Protein AF-A0A382RJ03-F1 (afdb_monomer_lite)

Foldseek 3Di:
DDDDPQWADDPPDPQWIARNVQRFIWGADPVRDTHGDDDDHDPVSVVVVCVVVVPPCPDPDPPPDPPPPDDDDPPPDDDD

Secondary structure (DSSP, 8-state):
---BTTEEEPSSSTTEEEETTT--EEEEPTTS-EEEPP-PPPHHHHHHHHHHHT-----S-TTTT-PPPPPPP-------

Organism: NCBI:txid408172

Structure (mmCIF, N/CA/C/O backbone):
data_AF-A0A382RJ03-F1
#
_entry.id   AF-A0A382RJ03-F1
#
loop_
_atom_site.group_PDB
_atom_site.id
_atom_site.type_symbol
_atom_site.label_atom_id
_atom_site.label_alt_id
_atom_site.label_comp_id
_atom_site.label_asym_id
_atom_site.label_entity_id
_atom_site.label_seq_id
_atom_site.pdbx_PDB_ins_code
_atom_site.Cartn_x
_atom_site.Cartn_y
_atom_site.Cartn_z
_atom_site.occupancy
_atom_site.B_iso_or_equiv
_atom_site.auth_seq_id
_atom_site.auth_comp_id
_atom_site.auth_asym_id
_atom_site.auth_atom_id
_atom_site.pdbx_PDB_model_num
ATOM 1 N N . MET A 1 1 ? 15.008 -6.587 -11.546 1.00 66.81 1 MET A N 1
ATOM 2 C CA . MET A 1 1 ? 13.606 -6.170 -11.326 1.00 66.81 1 MET A CA 1
ATOM 3 C C . MET A 1 1 ? 13.556 -4.691 -11.591 1.00 66.81 1 MET A C 1
ATOM 5 O O . MET A 1 1 ? 14.545 -4.038 -11.311 1.00 66.81 1 MET A O 1
ATOM 9 N N . GLU A 1 2 ? 12.476 -4.199 -12.178 1.00 72.44 2 GLU A N 1
ATOM 10 C CA . GLU A 1 2 ? 12.328 -2.762 -12.419 1.00 72.44 2 GLU A CA 1
ATOM 11 C C . GLU A 1 2 ? 12.164 -2.013 -11.098 1.00 72.44 2 GLU A C 1
ATOM 13 O O . GLU A 1 2 ? 11.404 -2.462 -10.230 1.00 72.44 2 GLU A O 1
ATOM 18 N N . ASP A 1 3 ? 12.862 -0.885 -10.991 1.00 77.94 3 ASP A N 1
ATOM 19 C CA . ASP A 1 3 ? 12.701 0.078 -9.911 1.00 77.94 3 ASP A CA 1
ATOM 20 C C . ASP A 1 3 ? 11.439 0.895 -10.193 1.00 77.94 3 ASP A C 1
ATOM 22 O O . ASP A 1 3 ? 11.338 1.595 -11.201 1.00 77.94 3 ASP A O 1
ATOM 26 N N . ILE A 1 4 ? 10.438 0.750 -9.328 1.00 88.38 4 ILE A N 1
ATOM 27 C CA . ILE A 1 4 ? 9.146 1.423 -9.459 1.00 88.38 4 ILE A CA 1
ATOM 28 C C . ILE A 1 4 ? 8.999 2.320 -8.239 1.00 88.38 4 ILE A C 1
ATOM 30 O O . ILE A 1 4 ? 9.128 1.861 -7.105 1.00 88.38 4 ILE A O 1
ATOM 34 N N . GLU A 1 5 ? 8.725 3.602 -8.461 1.00 90.62 5 GLU A N 1
ATOM 35 C CA . GLU A 1 5 ? 8.617 4.579 -7.381 1.00 90.62 5 GLU A CA 1
ATOM 36 C C . GLU A 1 5 ? 7.600 4.130 -6.316 1.00 90.62 5 GLU A C 1
ATOM 38 O O . GLU A 1 5 ? 6.456 3.785 -6.619 1.00 90.62 5 GLU A O 1
ATOM 43 N N . GLY A 1 6 ? 8.028 4.099 -5.049 1.00 91.44 6 GLY A N 1
ATOM 44 C CA . GLY A 1 6 ? 7.189 3.668 -3.925 1.00 91.44 6 GLY A CA 1
ATOM 45 C C . GLY A 1 6 ? 7.081 2.148 -3.723 1.00 91.44 6 GLY A C 1
ATOM 46 O O . GLY A 1 6 ? 6.419 1.717 -2.771 1.00 91.44 6 GLY A O 1
ATOM 47 N N . TRP A 1 7 ? 7.735 1.340 -4.563 1.00 93.81 7 T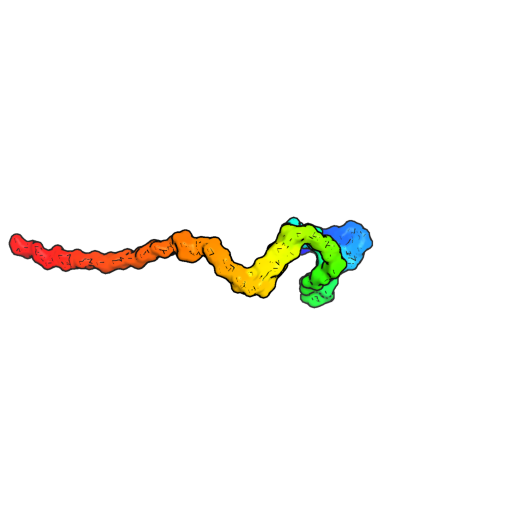RP A N 1
ATOM 48 C CA . TRP A 1 7 ? 7.723 -0.120 -4.493 1.00 93.81 7 TRP A CA 1
ATOM 49 C C . TRP A 1 7 ? 9.134 -0.689 -4.397 1.00 93.81 7 TRP A C 1
ATOM 51 O O . TRP A 1 7 ? 9.991 -0.425 -5.232 1.00 93.81 7 TRP A O 1
ATOM 61 N N . GLU A 1 8 ? 9.355 -1.542 -3.405 1.00 94.19 8 GLU A N 1
ATOM 62 C CA . GLU A 1 8 ? 10.625 -2.232 -3.213 1.00 94.19 8 GLU A CA 1
ATOM 63 C C . GLU A 1 8 ? 10.498 -3.691 -3.681 1.00 94.19 8 GLU A C 1
ATOM 65 O O . GLU A 1 8 ? 9.594 -4.400 -3.223 1.00 94.19 8 GLU A O 1
ATOM 70 N N . PRO A 1 9 ? 11.350 -4.178 -4.597 1.00 93.56 9 PRO A N 1
ATOM 71 C CA . PRO A 1 9 ? 11.313 -5.573 -5.017 1.00 93.56 9 PRO A CA 1
ATOM 72 C C . PRO A 1 9 ? 11.681 -6.513 -3.862 1.00 93.56 9 PRO A C 1
ATOM 74 O O . PRO A 1 9 ? 12.597 -6.251 -3.087 1.00 93.56 9 PRO A O 1
ATOM 77 N N . HIS A 1 10 ? 10.990 -7.650 -3.750 1.00 90.75 10 HIS A N 1
ATOM 78 C CA . HIS A 1 10 ? 11.322 -8.648 -2.736 1.00 90.75 10 HIS A CA 1
ATOM 79 C C . HIS A 1 10 ? 12.681 -9.300 -3.055 1.00 90.75 10 HIS A C 1
ATOM 81 O O . HIS A 1 10 ? 12.871 -9.763 -4.183 1.00 90.75 10 HIS A O 1
ATOM 87 N N . PRO A 1 11 ? 13.595 -9.456 -2.077 1.00 89.69 11 PRO A N 1
ATOM 88 C CA . PRO A 1 11 ? 14.978 -9.875 -2.335 1.00 89.69 11 PRO A CA 1
ATOM 89 C C . PRO A 1 11 ? 15.094 -11.251 -3.004 1.00 89.69 11 PRO A C 1
ATOM 91 O O . PRO A 1 11 ? 16.002 -11.497 -3.789 1.00 89.69 11 PRO A O 1
ATOM 94 N N . THR A 1 12 ? 14.166 -12.162 -2.701 1.00 89.31 12 THR A N 1
ATOM 95 C CA . THR A 1 12 ? 14.220 -13.560 -3.164 1.00 89.31 12 THR A CA 1
ATOM 96 C C . THR A 1 12 ? 13.079 -13.984 -4.086 1.00 89.31 12 THR A C 1
ATOM 98 O O . THR A 1 12 ? 13.174 -15.029 -4.727 1.00 89.31 12 THR A O 1
ATOM 101 N N . ARG A 1 13 ? 11.972 -13.231 -4.157 1.00 87.69 13 ARG A N 1
ATOM 102 C CA . ARG A 1 13 ? 10.731 -13.706 -4.791 1.00 87.69 13 ARG A CA 1
ATOM 103 C C . ARG A 1 13 ? 10.407 -12.888 -6.029 1.00 87.69 13 ARG A C 1
ATOM 105 O O . ARG A 1 13 ? 10.160 -11.691 -5.935 1.00 87.69 13 ARG A O 1
ATOM 112 N N . LYS A 1 14 ? 10.345 -13.564 -7.180 1.00 88.12 14 LYS A N 1
ATOM 113 C CA . LYS A 1 14 ? 9.981 -12.947 -8.461 1.00 88.12 14 LY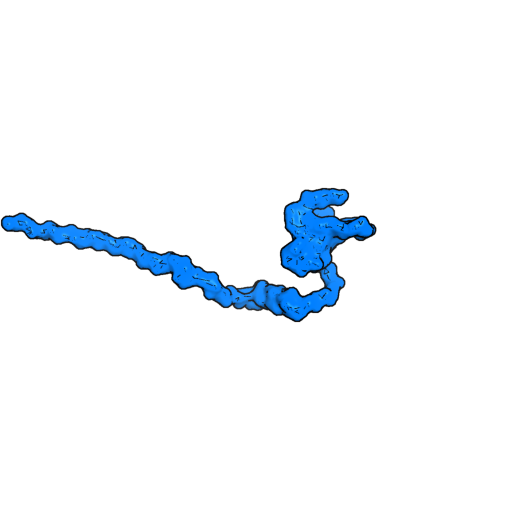S A CA 1
ATOM 114 C C . LYS A 1 14 ? 8.565 -12.359 -8.412 1.00 88.12 14 LYS A C 1
ATOM 116 O O . LYS A 1 14 ? 7.665 -12.968 -7.844 1.00 88.12 14 LYS A O 1
ATOM 121 N N . ASN A 1 15 ? 8.385 -11.182 -9.011 1.00 89.56 15 ASN A N 1
ATOM 122 C CA . ASN A 1 15 ? 7.115 -10.450 -9.135 1.00 89.56 15 ASN A CA 1
ATOM 123 C C . ASN A 1 15 ? 6.439 -10.036 -7.818 1.00 89.56 15 ASN A C 1
ATOM 125 O O . ASN A 1 15 ? 5.291 -9.594 -7.846 1.00 89.56 15 ASN A O 1
ATOM 129 N N . ILE A 1 16 ? 7.120 -10.154 -6.677 1.00 93.38 16 ILE A N 1
ATOM 130 C CA . ILE A 1 16 ? 6.612 -9.672 -5.393 1.00 93.38 16 ILE A CA 1
ATOM 131 C C . ILE A 1 16 ? 7.309 -8.367 -5.047 1.00 93.38 16 ILE A C 1
ATOM 133 O O . ILE A 1 16 ? 8.529 -8.257 -5.138 1.00 93.38 16 ILE A O 1
ATOM 137 N N . TYR A 1 17 ? 6.508 -7.398 -4.629 1.00 94.81 17 TYR A N 1
ATOM 138 C CA . TYR A 1 17 ? 6.937 -6.059 -4.277 1.00 94.81 17 TYR A CA 1
ATOM 139 C C . TYR A 1 17 ? 6.351 -5.677 -2.924 1.00 94.81 17 TYR A C 1
ATOM 141 O O . TYR A 1 17 ? 5.215 -6.028 -2.598 1.00 94.81 17 TYR A O 1
ATOM 149 N N . LYS A 1 18 ? 7.123 -4.946 -2.135 1.00 94.06 18 LYS A N 1
ATOM 150 C CA . LYS A 1 18 ? 6.699 -4.338 -0.885 1.00 94.06 18 LYS A CA 1
ATOM 151 C C . LYS A 1 18 ? 6.322 -2.890 -1.155 1.00 94.06 18 LYS A C 1
ATOM 153 O O . LYS A 1 18 ? 7.089 -2.136 -1.746 1.00 94.06 18 LYS A O 1
ATOM 158 N N . ASN A 1 19 ? 5.137 -2.497 -0.716 1.00 93.69 19 ASN A N 1
ATOM 159 C CA . ASN A 1 19 ? 4.736 -1.100 -0.758 1.00 93.69 19 ASN A CA 1
ATOM 160 C C . ASN A 1 19 ? 5.468 -0.338 0.357 1.00 93.69 19 ASN A C 1
ATOM 162 O O . ASN A 1 19 ? 5.333 -0.699 1.525 1.00 93.69 19 ASN A O 1
ATOM 166 N N . LEU A 1 20 ? 6.218 0.715 0.027 1.00 92.56 20 LEU A N 1
ATOM 167 C CA . LEU A 1 20 ? 7.006 1.460 1.018 1.00 92.56 20 LEU A CA 1
ATOM 168 C C . LEU A 1 20 ? 6.143 2.242 2.019 1.00 92.56 20 LEU A C 1
ATOM 170 O O . LEU A 1 20 ? 6.566 2.474 3.147 1.00 92.56 20 LEU A O 1
ATOM 174 N N . LYS A 1 21 ? 4.917 2.618 1.637 1.00 89.56 21 LYS A N 1
ATOM 175 C CA . LYS A 1 21 ? 3.998 3.384 2.489 1.00 89.56 21 LYS A CA 1
ATOM 176 C C . LYS A 1 21 ? 3.281 2.507 3.508 1.00 89.56 21 LYS A C 1
ATOM 178 O O . LYS A 1 21 ? 3.113 2.911 4.652 1.00 89.56 21 LYS A O 1
ATOM 183 N N . THR A 1 22 ? 2.803 1.339 3.083 1.00 89.25 22 THR A N 1
ATOM 184 C CA . THR A 1 22 ? 2.033 0.440 3.960 1.00 89.25 22 THR A CA 1
ATOM 185 C C . THR A 1 22 ? 2.881 -0.674 4.560 1.00 89.25 22 THR A C 1
ATOM 187 O O . THR A 1 22 ? 2.488 -1.254 5.566 1.00 89.25 22 THR A O 1
ATOM 190 N N . GLY A 1 23 ? 4.027 -0.991 3.955 1.00 91.12 23 GLY A N 1
ATOM 191 C CA . GLY A 1 23 ? 4.879 -2.122 4.319 1.00 91.12 23 GLY A CA 1
ATOM 192 C C . GLY A 1 23 ? 4.348 -3.486 3.865 1.00 91.12 23 GLY A C 1
ATOM 193 O O . GLY A 1 23 ? 4.981 -4.498 4.158 1.00 91.12 23 GLY A O 1
ATOM 194 N N . LEU A 1 24 ? 3.210 -3.528 3.164 1.00 93.31 24 LEU A N 1
ATOM 195 C CA . LEU A 1 24 ? 2.533 -4.762 2.759 1.00 93.31 24 LEU A CA 1
ATOM 196 C C . LEU A 1 24 ? 3.081 -5.318 1.442 1.00 93.31 24 LEU A C 1
ATOM 198 O O . LEU A 1 24 ? 3.538 -4.573 0.572 1.00 93.31 24 LEU A O 1
ATOM 202 N N . LEU A 1 25 ? 2.982 -6.639 1.283 1.00 94.75 25 LEU A N 1
ATOM 203 C CA . LEU A 1 25 ? 3.400 -7.348 0.074 1.00 94.75 25 LEU A CA 1
ATOM 204 C C . LEU A 1 25 ? 2.299 -7.420 -0.992 1.00 94.75 25 LEU A C 1
ATOM 206 O O . LEU A 1 25 ? 1.143 -7.746 -0.706 1.00 94.75 25 LEU A O 1
ATOM 210 N N . TYR A 1 26 ? 2.700 -7.186 -2.237 1.00 95.19 26 TYR A N 1
ATOM 211 C CA . TYR A 1 26 ? 1.867 -7.230 -3.432 1.00 95.19 26 TYR A CA 1
ATOM 212 C C . TYR A 1 26 ? 2.540 -8.053 -4.527 1.00 95.19 26 TYR A C 1
ATOM 214 O O . TYR A 1 26 ? 3.764 -8.133 -4.607 1.00 95.19 26 TYR A O 1
ATOM 222 N N . ARG A 1 27 ? 1.731 -8.642 -5.402 1.00 94.81 27 ARG A N 1
ATOM 223 C CA . ARG A 1 27 ? 2.170 -9.325 -6.615 1.00 94.81 27 ARG A CA 1
ATOM 224 C C . ARG A 1 27 ? 1.927 -8.423 -7.820 1.00 94.81 27 ARG A C 1
ATOM 226 O O . ARG A 1 27 ? 0.794 -8.007 -8.053 1.00 94.81 27 ARG A O 1
ATOM 233 N N . ARG A 1 28 ? 2.968 -8.170 -8.607 1.00 93.31 28 ARG A N 1
ATOM 234 C CA . ARG A 1 28 ? 2.871 -7.448 -9.879 1.00 93.31 28 ARG A CA 1
ATOM 235 C C . ARG A 1 28 ? 2.369 -8.388 -10.978 1.00 93.31 28 AR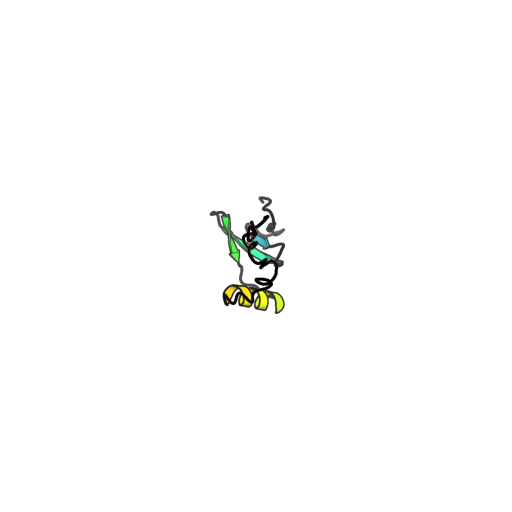G A C 1
ATOM 237 O O . ARG A 1 28 ? 2.902 -9.486 -11.139 1.00 93.31 28 ARG A O 1
ATOM 244 N N . ARG A 1 29 ? 1.336 -7.968 -11.710 1.00 92.38 29 ARG A N 1
ATOM 245 C CA . ARG A 1 29 ? 0.837 -8.642 -12.918 1.00 92.38 29 ARG A CA 1
ATOM 246 C C . ARG A 1 29 ? 1.619 -8.187 -14.146 1.00 92.38 29 ARG A C 1
ATOM 248 O O . ARG A 1 29 ? 2.208 -7.111 -14.143 1.00 92.38 29 ARG A O 1
ATOM 255 N N . GLU A 1 30 ? 1.545 -8.970 -15.218 1.00 88.38 30 GLU A N 1
ATOM 256 C CA . GLU A 1 30 ? 2.112 -8.613 -16.529 1.00 88.38 30 GLU A CA 1
ATOM 257 C C . GLU A 1 30 ? 1.532 -7.300 -17.078 1.00 88.38 30 GLU A C 1
ATOM 259 O O . GLU A 1 30 ? 2.243 -6.527 -17.706 1.00 88.38 30 GLU A O 1
ATOM 264 N N . SER A 1 31 ? 0.273 -6.987 -16.747 1.00 89.31 31 SER A N 1
ATOM 265 C CA . SER A 1 31 ? -0.383 -5.713 -17.072 1.00 89.31 31 SER A CA 1
ATOM 266 C C . SER A 1 31 ? 0.166 -4.498 -16.306 1.00 89.31 31 SER A C 1
ATOM 268 O O . SER A 1 31 ? -0.290 -3.382 -16.533 1.00 89.31 31 SER A O 1
ATOM 270 N N . GLY A 1 32 ? 1.086 -4.694 -15.355 1.00 87.19 32 GLY A N 1
ATOM 271 C CA . GLY A 1 32 ? 1.650 -3.638 -14.510 1.00 87.19 32 GLY A CA 1
ATOM 272 C C . GLY A 1 32 ? 0.855 -3.331 -13.236 1.00 87.19 32 GLY A C 1
ATOM 273 O O . GLY A 1 32 ? 1.330 -2.566 -12.400 1.00 87.19 32 GLY A O 1
ATOM 274 N N . SER A 1 33 ? -0.317 -3.942 -13.039 1.00 89.44 33 SER A N 1
ATOM 275 C CA . SER A 1 33 ? -1.113 -3.768 -11.817 1.00 89.44 33 SER A CA 1
ATOM 276 C C . SER A 1 33 ? -0.557 -4.571 -10.634 1.00 89.44 33 SER A C 1
ATOM 278 O O . SER A 1 33 ? 0.088 -5.605 -10.818 1.00 89.44 33 SER A O 1
ATOM 280 N N . PHE A 1 34 ? -0.868 -4.139 -9.410 1.00 92.88 34 PHE A N 1
ATOM 281 C CA . PHE A 1 34 ? -0.435 -4.792 -8.172 1.00 92.88 34 PHE A CA 1
ATOM 282 C C . PHE A 1 34 ? -1.618 -5.396 -7.413 1.00 92.88 34 PHE A C 1
ATOM 284 O O . PHE A 1 34 ? -2.497 -4.675 -6.946 1.00 92.88 34 PHE A O 1
ATOM 291 N N . ASP A 1 35 ? -1.610 -6.715 -7.233 1.00 93.88 35 ASP A N 1
ATOM 292 C CA . ASP A 1 35 ? -2.572 -7.418 -6.382 1.00 93.88 35 ASP A CA 1
ATOM 293 C C . ASP A 1 35 ? -2.024 -7.559 -4.968 1.00 93.88 35 ASP A C 1
ATOM 295 O O . ASP A 1 35 ? -0.898 -8.024 -4.782 1.00 93.88 35 ASP A O 1
ATOM 299 N N . ARG A 1 36 ? -2.827 -7.246 -3.950 1.00 91.38 36 ARG A N 1
ATOM 300 C CA . ARG A 1 36 ? -2.422 -7.499 -2.565 1.00 91.38 36 ARG A CA 1
ATOM 301 C C . ARG A 1 36 ? -2.380 -8.999 -2.280 1.00 91.38 36 ARG A C 1
ATOM 303 O O . ARG A 1 36 ? -3.333 -9.716 -2.579 1.00 91.38 36 ARG A O 1
ATOM 310 N N . ILE A 1 37 ? -1.303 -9.460 -1.648 1.00 93.25 37 ILE A N 1
ATOM 311 C CA . ILE A 1 37 ? -1.186 -10.844 -1.176 1.00 93.25 37 ILE A CA 1
ATOM 312 C C . ILE A 1 37 ? -1.869 -10.958 0.201 1.00 93.25 37 ILE A C 1
ATOM 314 O O . ILE A 1 37 ? -1.649 -10.081 1.045 1.00 93.25 37 ILE A O 1
ATOM 318 N N . PRO A 1 38 ? -2.672 -12.009 0.463 1.00 93.25 38 PRO A N 1
ATOM 319 C CA . PRO A 1 38 ? -3.192 -12.282 1.801 1.00 93.25 38 PRO A CA 1
ATOM 320 C C . PRO A 1 38 ? -2.048 -12.441 2.809 1.00 93.25 38 PRO A C 1
ATOM 322 O O . PRO A 1 38 ? -1.164 -13.278 2.631 1.00 93.25 38 PRO A O 1
ATOM 325 N N . GLN A 1 39 ? -2.044 -11.617 3.853 1.00 92.88 39 GLN A N 1
ATOM 326 C CA . GLN A 1 39 ? -1.021 -11.611 4.898 1.00 92.88 39 GLN A CA 1
ATOM 327 C C . GLN A 1 39 ? -1.622 -11.092 6.205 1.00 92.88 39 GLN A C 1
ATOM 329 O O . GLN A 1 39 ? -2.634 -10.391 6.181 1.00 92.88 39 GLN A O 1
ATOM 334 N N . LYS A 1 40 ? -1.001 -11.428 7.339 1.00 93.81 40 LYS A N 1
ATOM 335 C CA . LYS A 1 40 ? -1.400 -10.876 8.637 1.00 93.81 40 LYS A CA 1
ATOM 336 C C . LYS A 1 40 ? -1.064 -9.384 8.667 1.00 93.81 40 LYS A C 1
ATOM 338 O O . LYS A 1 40 ? 0.086 -9.021 8.429 1.00 93.81 40 LYS A O 1
ATOM 343 N N . MET A 1 41 ? -2.062 -8.553 8.940 1.00 92.75 41 MET A N 1
ATOM 344 C CA . MET A 1 41 ? -1.909 -7.103 9.036 1.00 92.75 41 MET A CA 1
ATOM 345 C C . MET A 1 41 ? -1.828 -6.676 10.503 1.00 92.75 41 MET A C 1
ATOM 347 O O . MET A 1 41 ? -2.174 -7.434 11.411 1.00 92.75 41 MET A O 1
ATOM 351 N N . THR A 1 42 ? -1.305 -5.478 10.742 1.00 93.38 42 THR A N 1
ATOM 352 C CA . THR A 1 42 ? -1.411 -4.836 12.054 1.00 93.38 42 THR A CA 1
ATOM 353 C C . THR A 1 42 ? -2.790 -4.200 12.204 1.00 93.38 42 THR A C 1
ATOM 355 O O . THR A 1 42 ? -3.398 -3.801 11.211 1.00 93.38 42 THR A O 1
ATOM 358 N N . GLU A 1 43 ? -3.263 -4.031 13.440 1.00 91.88 43 GLU A N 1
ATOM 359 C CA . GLU A 1 43 ? -4.553 -3.375 13.715 1.00 91.88 43 GLU A CA 1
ATOM 360 C C . GLU A 1 43 ? -4.651 -1.999 13.035 1.00 91.88 43 GLU A C 1
ATOM 362 O O . GLU A 1 43 ? -5.674 -1.646 12.457 1.00 91.88 43 GLU A O 1
ATOM 367 N N . HIS A 1 44 ? -3.552 -1.237 13.018 1.00 90.31 44 HIS A N 1
ATOM 368 C CA . HIS A 1 44 ? -3.500 0.057 12.340 1.00 90.31 44 HIS A CA 1
ATOM 369 C C . HIS A 1 44 ? -3.710 -0.055 10.821 1.00 90.31 44 HIS A C 1
ATOM 371 O O . HIS A 1 44 ? -4.443 0.744 10.242 1.00 90.31 44 HIS A O 1
ATOM 377 N N . GLN A 1 45 ? -3.090 -1.042 10.167 1.00 90.31 45 GLN A N 1
ATOM 378 C CA . GLN A 1 45 ? -3.270 -1.274 8.730 1.00 90.31 45 GLN A CA 1
ATOM 379 C C . GLN A 1 45 ? -4.712 -1.684 8.407 1.00 90.31 45 GLN A C 1
ATOM 381 O O . GLN A 1 45 ? -5.285 -1.183 7.441 1.00 90.31 45 GLN A O 1
ATOM 386 N N . GLU A 1 46 ? -5.314 -2.541 9.234 1.00 90.75 46 GLU A N 1
ATOM 387 C CA . GLU A 1 46 ? -6.713 -2.959 9.089 1.00 90.75 46 GLU A CA 1
ATOM 388 C C . GLU A 1 46 ? -7.679 -1.782 9.250 1.00 90.75 46 GLU A C 1
ATOM 390 O O . GLU A 1 46 ? -8.582 -1.606 8.431 1.00 90.75 46 GLU A O 1
ATOM 395 N N . LEU A 1 47 ? -7.452 -0.924 10.250 1.00 90.00 47 LEU A N 1
ATOM 396 C CA . LEU A 1 47 ? -8.245 0.288 10.459 1.00 90.00 47 LEU A CA 1
ATOM 397 C C . LEU A 1 47 ? -8.101 1.285 9.304 1.00 90.00 47 LEU A C 1
ATOM 399 O O . LEU A 1 47 ? -9.088 1.893 8.892 1.00 90.00 47 LEU A O 1
ATOM 403 N N . GLU A 1 48 ? -6.899 1.457 8.752 1.00 86.88 48 GLU A N 1
ATOM 404 C CA . GLU A 1 48 ? -6.664 2.321 7.589 1.00 86.88 48 GLU A CA 1
ATOM 405 C C . GLU A 1 48 ? -7.363 1.800 6.327 1.00 86.88 48 GLU A C 1
ATOM 407 O O . GLU A 1 48 ? -7.928 2.586 5.559 1.00 86.88 48 GLU A O 1
ATOM 412 N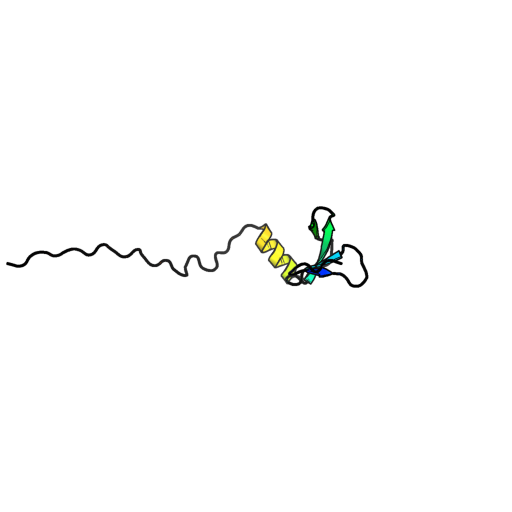 N . ASP A 1 49 ? -7.356 0.485 6.111 1.00 87.38 49 ASP A N 1
ATOM 413 C CA . ASP A 1 49 ? -8.088 -0.144 5.014 1.00 87.38 49 ASP A CA 1
ATOM 414 C C . ASP A 1 49 ? -9.596 -0.005 5.200 1.00 87.38 49 ASP A C 1
ATOM 416 O O . ASP A 1 49 ? -10.294 0.378 4.260 1.00 87.38 49 ASP A O 1
ATOM 420 N N . PHE A 1 50 ? -10.094 -0.229 6.417 1.00 87.38 50 PHE A N 1
ATOM 421 C CA . PHE A 1 50 ? -11.496 -0.019 6.756 1.00 87.38 50 PHE A CA 1
ATOM 422 C C . PHE A 1 50 ? -11.906 1.445 6.557 1.00 87.38 50 PHE A C 1
ATOM 424 O O . PHE A 1 50 ? -12.937 1.718 5.942 1.00 87.38 50 PHE A O 1
ATOM 431 N N . ARG A 1 51 ? -11.077 2.412 6.976 1.00 85.56 51 ARG A N 1
ATOM 432 C CA . ARG A 1 51 ? -11.327 3.845 6.751 1.00 85.56 51 ARG A CA 1
ATOM 433 C C . ARG A 1 51 ? -11.462 4.157 5.262 1.00 85.56 51 ARG A C 1
ATOM 435 O O . ARG A 1 51 ? -12.393 4.855 4.877 1.00 85.56 51 ARG A O 1
ATOM 442 N N . LYS A 1 52 ? -10.572 3.633 4.414 1.00 83.44 52 LYS A N 1
ATOM 443 C CA . LYS A 1 52 ? -10.643 3.839 2.955 1.00 83.44 52 LYS A CA 1
ATOM 444 C C . LYS A 1 52 ? -11.856 3.147 2.329 1.00 83.44 52 LYS A C 1
ATOM 446 O O . LYS A 1 52 ? -12.502 3.740 1.472 1.00 83.44 52 LYS A O 1
ATOM 451 N N . ALA A 1 53 ? -12.162 1.921 2.754 1.00 86.19 53 ALA A N 1
ATOM 452 C CA . ALA A 1 53 ? -13.252 1.113 2.209 1.00 86.19 53 ALA A CA 1
ATOM 453 C C . ALA A 1 53 ? -14.639 1.613 2.632 1.00 86.19 53 ALA A C 1
ATOM 455 O O . ALA A 1 53 ? -15.574 1.570 1.840 1.00 86.19 53 ALA A O 1
ATOM 456 N N . SER A 1 54 ? -14.767 2.120 3.861 1.00 84.50 54 SER A N 1
ATOM 457 C CA . SER A 1 54 ? -16.027 2.651 4.394 1.00 84.50 54 SER A CA 1
ATOM 458 C C . SER A 1 54 ? -16.562 3.848 3.606 1.00 84.50 54 SER A C 1
ATOM 460 O O . SER A 1 54 ? -17.730 4.195 3.752 1.00 84.50 54 SER A O 1
ATOM 462 N N . GLY A 1 55 ? -15.722 4.517 2.803 1.00 70.75 55 GLY A N 1
ATOM 463 C CA . GLY A 1 55 ? -16.109 5.717 2.061 1.00 70.75 55 GLY A CA 1
ATOM 464 C C . GLY A 1 55 ? -16.461 6.905 2.963 1.00 70.75 55 GLY A C 1
ATOM 465 O O . GLY A 1 55 ? -16.855 7.959 2.464 1.00 70.75 55 GLY A O 1
ATOM 466 N N . LEU A 1 56 ? -16.300 6.762 4.286 1.00 69.00 56 LEU A N 1
ATOM 467 C CA . LEU A 1 56 ? -16.510 7.826 5.247 1.00 69.00 56 LEU A CA 1
ATOM 468 C C . LEU A 1 56 ? -15.364 8.826 5.097 1.00 69.00 56 LEU A C 1
ATOM 470 O O . LEU A 1 56 ? -14.304 8.706 5.713 1.00 69.00 56 LEU A O 1
ATOM 474 N N . VAL A 1 57 ? -15.581 9.841 4.262 1.00 56.62 57 VAL A N 1
ATOM 475 C CA . VAL A 1 57 ? -14.732 11.029 4.204 1.00 56.62 57 VAL A CA 1
ATOM 476 C C . VAL A 1 57 ? -14.989 11.825 5.485 1.00 56.62 57 VAL A C 1
ATOM 478 O O . VAL A 1 57 ? -15.732 12.806 5.490 1.00 56.62 57 VAL A O 1
ATOM 481 N N . ALA A 1 58 ? -14.406 11.379 6.602 1.00 59.00 58 ALA A N 1
ATOM 482 C CA . ALA A 1 58 ? -14.282 12.193 7.801 1.00 59.00 58 ALA A CA 1
ATOM 483 C C . ALA A 1 58 ? -13.413 13.387 7.409 1.00 59.00 58 ALA A C 1
ATOM 485 O O . ALA A 1 58 ? -12.193 13.287 7.298 1.00 59.00 58 ALA A O 1
ATOM 486 N N . MET A 1 59 ? -14.079 14.479 7.047 1.00 46.53 59 MET A N 1
ATOM 487 C CA . MET A 1 59 ? -13.463 15.637 6.434 1.00 46.53 59 MET A CA 1
ATOM 488 C C . MET A 1 59 ? -12.439 16.257 7.373 1.00 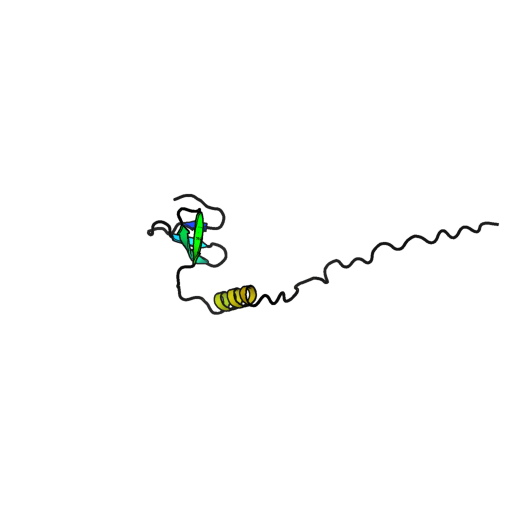46.53 59 MET A C 1
ATOM 490 O O . MET A 1 59 ? -12.763 17.121 8.186 1.00 46.53 59 MET A O 1
ATOM 494 N N . THR A 1 60 ? -11.174 15.893 7.217 1.00 57.12 60 THR A N 1
ATOM 495 C CA . THR A 1 60 ? -10.102 16.766 7.656 1.00 57.12 60 THR A CA 1
ATOM 496 C C . THR A 1 60 ? -10.056 17.934 6.665 1.00 57.12 60 THR A C 1
ATOM 498 O O . THR A 1 60 ? -9.626 17.832 5.525 1.00 57.12 60 THR A O 1
ATOM 501 N N . SER A 1 61 ? -10.613 19.056 7.123 1.00 48.50 61 SER A N 1
ATOM 502 C CA . SER A 1 61 ? -10.467 20.410 6.581 1.00 48.50 61 SER A CA 1
ATOM 503 C C . SER A 1 61 ? -11.208 20.823 5.294 1.00 48.50 61 SER A C 1
ATOM 505 O O . SER A 1 61 ? -10.639 21.545 4.480 1.00 48.50 61 SER A O 1
ATOM 507 N N . ARG A 1 62 ? -12.528 20.598 5.174 1.00 52.50 62 ARG A N 1
ATOM 508 C CA . ARG A 1 62 ? -13.359 21.576 4.411 1.00 52.50 62 ARG A CA 1
ATOM 509 C C . ARG A 1 62 ? -13.448 22.954 5.102 1.00 52.50 62 ARG A C 1
ATOM 511 O O . ARG A 1 62 ? -14.041 23.877 4.559 1.00 52.50 62 ARG A O 1
ATOM 518 N N . SER A 1 63 ? -12.856 23.106 6.288 1.00 53.88 63 SER A N 1
ATOM 519 C CA . SER A 1 63 ? -12.748 24.368 7.028 1.00 53.88 63 SER A CA 1
ATOM 520 C C . SER A 1 63 ? -11.469 25.168 6.746 1.00 53.88 63 SER A C 1
ATOM 522 O O . SER A 1 63 ? -11.398 26.332 7.133 1.00 53.88 63 SER A O 1
ATOM 524 N N . ARG A 1 64 ? -10.453 24.602 6.078 1.00 54.97 64 ARG A N 1
ATOM 525 C CA . ARG A 1 64 ? -9.230 25.348 5.737 1.00 54.97 64 ARG A CA 1
ATOM 526 C C . ARG A 1 64 ? -9.425 26.071 4.411 1.00 54.97 64 ARG A C 1
ATOM 528 O O . ARG A 1 64 ? -9.108 25.533 3.360 1.00 54.97 64 ARG A O 1
ATOM 535 N N . GLY A 1 65 ? -9.960 27.286 4.483 1.00 58.06 65 GLY A N 1
ATOM 536 C CA . GLY A 1 65 ? -9.967 28.210 3.347 1.00 58.06 65 GLY A CA 1
ATOM 537 C C . GLY A 1 65 ? -11.335 28.496 2.743 1.00 58.06 65 GLY A C 1
ATOM 538 O O . GLY A 1 65 ? -11.420 28.766 1.551 1.00 58.06 65 GLY A O 1
ATOM 539 N N . ARG A 1 66 ? -12.412 28.492 3.537 1.00 57.59 66 ARG A N 1
ATOM 540 C CA . ARG A 1 66 ? -13.638 29.186 3.124 1.00 57.59 66 ARG A CA 1
ATOM 541 C C . ARG A 1 66 ? -13.444 30.686 3.367 1.00 57.59 66 ARG A C 1
ATOM 543 O O . ARG A 1 66 ? -14.008 31.243 4.302 1.00 57.59 66 ARG A O 1
ATOM 550 N N . THR A 1 67 ? -12.585 31.325 2.578 1.00 64.62 67 THR A N 1
ATOM 551 C CA . THR A 1 67 ? -12.600 32.784 2.459 1.00 64.62 67 THR A CA 1
ATOM 552 C C . THR A 1 67 ? -13.947 33.153 1.837 1.00 64.62 67 THR A C 1
ATOM 554 O O . THR A 1 67 ? -14.278 32.618 0.774 1.00 64.62 67 THR A O 1
ATOM 557 N N . PRO A 1 68 ? -14.775 33.988 2.489 1.00 68.12 68 PRO A N 1
ATOM 558 C CA . PRO A 1 68 ? -15.937 34.543 1.811 1.00 68.12 68 PRO A CA 1
ATOM 559 C C . PRO A 1 68 ? -15.453 35.282 0.551 1.00 68.12 68 PRO A C 1
ATOM 561 O O . PRO A 1 68 ? -14.361 35.862 0.580 1.00 68.12 68 PRO A O 1
ATOM 564 N N . PRO A 1 69 ? -16.202 35.225 -0.566 1.00 71.06 69 PRO A N 1
ATOM 565 C CA . PRO A 1 69 ? -15.844 35.996 -1.749 1.00 71.06 69 PRO A CA 1
ATOM 566 C C . PRO A 1 69 ? -15.750 37.483 -1.368 1.00 71.06 69 PRO A C 1
ATOM 568 O O . PRO A 1 69 ? -16.502 37.925 -0.495 1.00 71.06 69 PRO A O 1
ATOM 571 N N . PRO A 1 70 ? -14.825 38.253 -1.967 1.00 73.62 70 PRO A N 1
ATOM 572 C CA . PRO A 1 70 ? -14.767 39.688 -1.727 1.00 73.62 70 PRO A CA 1
ATOM 573 C C . PRO A 1 70 ? -16.116 40.309 -2.109 1.00 73.62 70 PRO A C 1
ATOM 575 O O . PRO A 1 70 ? -16.589 40.106 -3.224 1.00 73.62 70 PRO A O 1
ATOM 578 N N . SER A 1 71 ? -16.749 41.018 -1.174 1.00 76.31 71 SER A N 1
ATOM 579 C CA . SER A 1 71 ? -17.979 41.762 -1.449 1.00 76.31 71 SER A CA 1
ATOM 580 C C . SER A 1 71 ? -17.692 42.905 -2.423 1.00 76.31 71 SER A C 1
ATOM 582 O O . SER A 1 71 ? -16.651 43.562 -2.309 1.00 76.31 71 SER A O 1
ATOM 584 N N . ASP A 1 72 ? -18.619 43.172 -3.344 1.00 77.69 72 ASP A N 1
ATOM 585 C CA . ASP A 1 72 ? -18.538 44.347 -4.212 1.00 77.69 7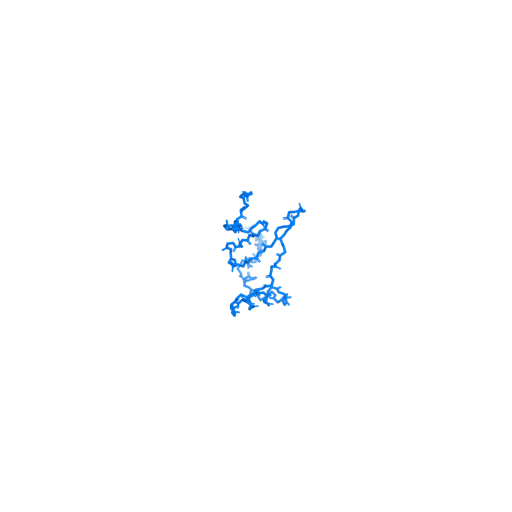2 ASP A CA 1
ATOM 586 C C . ASP A 1 72 ? -18.488 45.625 -3.366 1.00 77.69 72 ASP A C 1
ATOM 588 O O . ASP A 1 72 ? -19.234 45.793 -2.396 1.00 77.69 72 ASP A O 1
ATOM 592 N N . LYS A 1 73 ? -17.568 46.529 -3.714 1.00 68.69 73 LYS A N 1
ATOM 593 C CA . LYS A 1 73 ? -17.441 47.827 -3.050 1.00 68.69 73 LYS A CA 1
ATOM 594 C C . LYS A 1 73 ? -18.676 48.655 -3.397 1.00 68.69 73 LYS A C 1
ATOM 596 O O . LYS A 1 73 ? -18.891 48.964 -4.565 1.00 68.69 73 LYS A O 1
ATOM 601 N N . THR A 1 74 ? -19.459 49.048 -2.397 1.00 65.38 74 THR A N 1
ATOM 602 C CA . THR A 1 74 ? -20.479 50.087 -2.567 1.00 65.38 74 THR A CA 1
ATOM 603 C C . THR A 1 74 ? -19.768 51.381 -2.958 1.00 65.38 74 THR A C 1
ATOM 605 O O . THR A 1 74 ? -19.066 51.972 -2.134 1.00 65.38 74 THR A O 1
ATOM 608 N N . LEU A 1 75 ? -19.897 51.797 -4.218 1.00 65.94 75 LEU A N 1
ATOM 609 C CA . LEU A 1 75 ? -19.531 53.142 -4.649 1.00 65.94 75 LEU A CA 1
ATOM 610 C C . LEU A 1 75 ? -20.520 54.103 -3.987 1.00 65.94 75 LEU A C 1
ATOM 612 O O . LEU A 1 75 ? -21.629 54.288 -4.476 1.00 65.94 75 LEU A O 1
ATOM 616 N N . ALA A 1 76 ? -20.144 54.665 -2.841 1.00 60.50 76 ALA A N 1
ATOM 617 C CA . ALA A 1 76 ? -20.779 55.876 -2.353 1.00 60.50 76 ALA A CA 1
ATOM 618 C C . ALA A 1 76 ? -20.204 57.038 -3.174 1.00 60.50 76 ALA A C 1
ATOM 620 O O . ALA A 1 76 ? -19.248 57.689 -2.760 1.00 60.50 76 ALA A O 1
ATOM 621 N N . GLU A 1 77 ? -20.734 57.243 -4.379 1.00 59.81 77 GLU A N 1
ATOM 622 C CA . GLU A 1 77 ? -20.827 58.608 -4.883 1.00 59.81 77 GLU A CA 1
ATOM 623 C C . GLU A 1 77 ? -21.949 59.258 -4.089 1.00 59.81 77 GLU A C 1
ATOM 625 O O . GLU A 1 77 ? -23.057 58.744 -4.128 1.00 59.81 77 GLU A O 1
ATOM 630 N N . GLU A 1 78 ? -21.629 60.287 -3.308 1.00 56.03 78 GLU A N 1
ATOM 631 C CA . GLU A 1 78 ? -22.274 61.603 -3.377 1.00 56.03 78 GLU A CA 1
ATOM 632 C C . GLU A 1 78 ? -21.260 62.612 -2.815 1.00 56.03 78 GLU A C 1
ATOM 634 O O . GLU A 1 78 ? -20.912 62.597 -1.635 1.00 56.03 78 GLU A O 1
ATOM 639 N N . SER A 1 79 ? -20.685 63.423 -3.702 1.00 51.19 79 SER A N 1
ATOM 640 C CA . SER A 1 79 ? -20.022 64.677 -3.345 1.00 51.19 79 SER A CA 1
ATOM 641 C C . SER A 1 79 ? -20.883 65.789 -3.924 1.00 51.19 79 SER A C 1
ATOM 643 O O . SER A 1 79 ? -21.048 65.847 -5.142 1.00 51.19 79 SER A O 1
ATOM 645 N N . GLU A 1 80 ? -21.424 66.626 -3.046 1.00 44.41 80 GLU A N 1
ATOM 646 C CA . GLU A 1 80 ? -21.958 67.955 -3.358 1.00 44.41 80 GLU A CA 1
ATOM 647 C C . GLU A 1 80 ? -21.004 69.003 -2.770 1.00 44.41 80 GLU A C 1
ATOM 649 O O . GLU A 1 80 ? -20.497 68.768 -1.644 1.00 44.41 80 GLU A O 1
#

pLDDT: mean 80.51, std 15.04, range [44.41, 95.19]

Radius of gyration: 24.95 Å; chains: 1; bounding box: 37×82×31 Å

Sequence (80 aa):
MEDIEGWEPHPTRKNIYKNLKTGLLYRRRESGSFDRIPQKMTEHQELEDFRKASGLVAMTSRSRGRTPPPSDKTLAEESE